Protein AF-A0A7W9SQQ6-F1 (afdb_monomer_lite)

Radius of gyration: 32.46 Å; chains: 1; bounding box: 90×45×107 Å

InterPro domains:
  IPR005171 Cytochrome C oxidase subunit IV, prokaryotes [PF03626] (34-110)
  IPR011743 Caa(3)-type oxidase, subunit IV [TIGR02229] (31-116)

Sequence (131 aa):
MADITHGHDSHGHGRVHPAVEVIDHPKPLLYWQTYAGLFVLLIVTVLLYYIDLSAAMKWVGWNFVVAMIVASIKAYLVVRNFMNVKGSTKLTFLWAVLGFVWLMLMAGIFIDYRSRPVQGGWEPQFAGRMR

pLDDT: mean 78.14, std 13.14, range [49.81, 96.0]

Structure (mmCIF, N/CA/C/O backbone):
data_AF-A0A7W9SQQ6-F1
#
_entry.id   AF-A0A7W9SQQ6-F1
#
loop_
_atom_site.group_PDB
_atom_site.id
_atom_site.type_symbol
_atom_site.label_atom_id
_atom_site.label_alt_id
_atom_site.label_comp_id
_atom_site.label_asym_id
_atom_site.label_entity_id
_atom_site.label_seq_id
_atom_site.pdbx_PDB_ins_code
_atom_site.Cartn_x
_atom_site.Cartn_y
_atom_site.Cartn_z
_atom_site.occupancy
_atom_site.B_iso_or_equiv
_atom_site.auth_seq_id
_atom_site.auth_comp_id
_atom_site.auth_asym_id
_atom_site.auth_atom_id
_atom_site.pdbx_PDB_model_num
ATOM 1 N N . MET A 1 1 ? -41.281 -4.773 79.612 1.00 50.81 1 MET A N 1
ATOM 2 C CA . MET A 1 1 ? -40.285 -5.559 78.861 1.00 50.81 1 MET A CA 1
ATOM 3 C C . MET A 1 1 ? -40.216 -4.946 77.476 1.00 50.81 1 MET A C 1
ATOM 5 O O . MET A 1 1 ? -41.201 -5.021 76.758 1.00 50.81 1 MET A O 1
ATOM 9 N N . ALA A 1 2 ? -39.159 -4.183 77.198 1.00 57.44 2 ALA A N 1
ATOM 10 C CA . ALA A 1 2 ? -38.938 -3.571 75.894 1.00 57.44 2 ALA A CA 1
ATOM 11 C C . ALA A 1 2 ? -38.478 -4.672 74.937 1.00 57.44 2 ALA A C 1
ATOM 13 O O . ALA A 1 2 ? -37.417 -5.248 75.167 1.00 57.44 2 ALA A O 1
ATOM 14 N N . ASP A 1 3 ? -39.298 -4.992 73.937 1.00 56.19 3 ASP A N 1
ATOM 15 C CA . ASP A 1 3 ? -38.860 -5.820 72.820 1.00 56.19 3 ASP A CA 1
ATOM 16 C C . ASP A 1 3 ? -38.515 -4.926 71.635 1.00 56.19 3 ASP A C 1
ATOM 18 O O . ASP A 1 3 ? -39.158 -3.910 71.357 1.00 56.19 3 ASP A O 1
ATOM 22 N N . ILE A 1 4 ? -37.394 -5.283 71.044 1.00 60.53 4 ILE A N 1
ATOM 23 C CA . ILE A 1 4 ? -36.511 -4.466 70.248 1.00 60.53 4 ILE A CA 1
ATOM 24 C C . ILE A 1 4 ? -37.011 -4.494 68.809 1.00 60.53 4 ILE A C 1
ATOM 26 O O . ILE A 1 4 ? -37.368 -5.527 68.250 1.00 60.53 4 ILE A O 1
ATOM 30 N N . THR A 1 5 ? -37.026 -3.319 68.197 1.00 61.09 5 THR A N 1
ATOM 31 C CA . THR A 1 5 ? -37.314 -3.108 66.785 1.00 61.09 5 THR A CA 1
ATOM 32 C C . THR A 1 5 ? -36.337 -3.910 65.919 1.00 61.09 5 THR A C 1
ATOM 34 O O . THR A 1 5 ? -35.184 -3.510 65.757 1.00 61.09 5 THR A O 1
ATOM 37 N N . HIS A 1 6 ? -36.783 -5.005 65.308 1.00 58.69 6 HIS A N 1
ATOM 38 C CA . HIS A 1 6 ? -36.076 -5.597 64.173 1.00 58.69 6 HIS A CA 1
ATOM 39 C C . HIS A 1 6 ? -36.583 -4.961 62.874 1.00 58.69 6 HIS A C 1
ATOM 41 O O . HIS A 1 6 ? -37.396 -5.523 62.144 1.00 58.69 6 HIS A O 1
ATOM 47 N N . GLY A 1 7 ? -36.092 -3.747 62.607 1.00 54.75 7 GLY A N 1
ATOM 48 C CA . GLY A 1 7 ? -36.081 -3.179 61.265 1.00 54.75 7 GLY A CA 1
ATOM 49 C C . GLY A 1 7 ? -35.116 -3.991 60.410 1.00 54.75 7 GLY A C 1
ATOM 50 O O . GLY A 1 7 ? -33.901 -3.882 60.555 1.00 54.75 7 GLY A O 1
ATOM 51 N N . HIS A 1 8 ? -35.654 -4.855 59.554 1.00 60.59 8 HIS A N 1
ATOM 52 C CA . HIS A 1 8 ? -34.880 -5.447 58.472 1.00 60.59 8 HIS A CA 1
ATOM 53 C C . HIS A 1 8 ? -34.724 -4.391 57.375 1.00 60.59 8 HIS A C 1
ATOM 55 O O . HIS A 1 8 ? -35.479 -4.358 56.405 1.00 60.59 8 HIS A O 1
ATOM 61 N N . ASP A 1 9 ? -33.735 -3.516 57.548 1.00 56.56 9 ASP A N 1
ATOM 62 C CA . ASP A 1 9 ? -33.228 -2.662 56.484 1.00 56.56 9 ASP A CA 1
ATOM 63 C C . ASP A 1 9 ? -32.543 -3.559 55.448 1.00 56.56 9 ASP A C 1
ATOM 65 O O . ASP A 1 9 ? -31.374 -3.937 55.560 1.00 56.56 9 ASP A O 1
ATOM 69 N N . SER A 1 10 ? -33.308 -3.954 54.432 1.00 60.84 10 SER A N 1
ATOM 70 C CA . SER A 1 10 ? -32.797 -4.589 53.224 1.00 60.84 10 SER A CA 1
ATOM 71 C C . SER A 1 10 ? -31.971 -3.566 52.442 1.00 60.84 10 SER A C 1
ATOM 73 O O . SER A 1 10 ? -32.451 -2.921 51.507 1.00 60.84 10 SER A O 1
ATOM 75 N N . HIS A 1 11 ? -30.725 -3.378 52.866 1.00 58.12 11 HIS A N 1
ATOM 76 C CA . HIS A 1 11 ? -29.727 -2.634 52.117 1.00 58.12 11 HIS A CA 1
ATOM 77 C C . HIS A 1 11 ? -29.381 -3.353 50.809 1.00 58.12 11 HIS A C 1
ATOM 79 O O . HIS A 1 11 ? -29.474 -4.575 50.702 1.00 58.12 11 HIS A O 1
ATOM 85 N N . GLY A 1 12 ? -29.021 -2.536 49.812 1.00 54.91 12 GLY A N 1
ATOM 86 C CA . GLY A 1 12 ? -28.777 -2.883 48.413 1.00 54.91 12 GLY A CA 1
ATOM 87 C C . GLY A 1 12 ? -28.031 -4.203 48.197 1.00 54.91 12 GLY A C 1
ATOM 88 O O . GLY A 1 12 ? -27.199 -4.626 48.982 1.00 54.91 12 GLY A O 1
ATOM 89 N N . HIS A 1 13 ? -28.251 -4.889 47.085 1.00 56.56 13 HIS A N 1
ATOM 90 C CA . HIS A 1 13 ? -27.995 -4.312 45.779 1.00 56.56 13 HIS A CA 1
ATOM 91 C C . HIS A 1 13 ? -28.837 -4.999 44.703 1.00 56.56 13 HIS A C 1
ATOM 93 O O . HIS A 1 13 ? -28.464 -6.046 44.180 1.00 56.56 13 HIS A O 1
ATOM 99 N N . GLY A 1 14 ? -29.903 -4.332 44.266 1.00 49.81 14 GLY A N 1
ATOM 100 C CA . G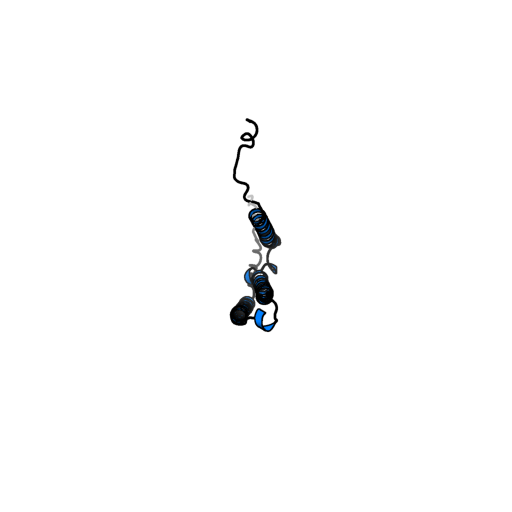LY A 1 14 ? -30.391 -4.481 42.901 1.00 49.81 14 GLY A CA 1
ATOM 101 C C . GLY A 1 14 ? -29.387 -3.836 41.950 1.00 49.81 14 GLY A C 1
ATOM 102 O O . GLY A 1 14 ? -29.668 -2.792 41.368 1.00 49.81 14 GLY A O 1
ATOM 103 N N . ARG A 1 15 ? -28.183 -4.414 41.812 1.00 58.53 15 ARG A N 1
ATOM 104 C CA . ARG A 1 15 ? -27.408 -4.171 40.597 1.00 58.53 15 ARG A CA 1
ATOM 105 C C . ARG A 1 15 ? -28.241 -4.802 39.502 1.00 58.53 15 ARG A C 1
ATOM 107 O O . ARG A 1 15 ? -28.223 -6.013 39.316 1.00 58.53 15 ARG A O 1
ATOM 114 N N . VAL A 1 16 ? -29.029 -3.962 38.842 1.00 59.72 16 VAL A N 1
ATOM 115 C CA . VAL A 1 16 ? -29.537 -4.219 37.507 1.00 59.72 16 VAL A CA 1
ATOM 116 C C . VAL A 1 16 ? -28.281 -4.532 36.708 1.00 59.72 16 VAL A C 1
ATOM 118 O O . VAL A 1 16 ? -27.538 -3.627 36.339 1.00 59.72 16 VAL A O 1
ATOM 121 N N . HIS A 1 17 ? -27.936 -5.815 36.593 1.00 62.03 17 HIS A N 1
ATOM 122 C CA . HIS A 1 17 ? -26.920 -6.235 35.651 1.00 62.03 17 HIS A CA 1
ATOM 123 C C . HIS A 1 17 ? -27.467 -5.735 34.316 1.00 62.03 17 HIS A C 1
ATOM 125 O O . HIS A 1 17 ? -28.562 -6.173 33.943 1.00 62.03 17 HIS A O 1
ATOM 131 N N . PRO A 1 18 ? -26.822 -4.746 33.664 1.00 60.59 18 PRO A N 1
ATOM 132 C CA . PRO A 1 18 ? -27.267 -4.323 32.350 1.00 60.59 18 PRO A CA 1
ATOM 133 C C . PRO A 1 18 ? -27.334 -5.599 31.524 1.00 60.59 18 PRO A C 1
ATOM 135 O O . PRO A 1 18 ? -26.399 -6.406 31.586 1.00 60.59 18 PRO A O 1
ATOM 138 N N . ALA A 1 19 ? -28.489 -5.830 30.891 1.00 64.19 19 ALA A N 1
ATOM 139 C CA . ALA A 1 19 ? -28.711 -6.974 30.022 1.00 64.19 19 ALA A CA 1
ATOM 140 C C . ALA A 1 19 ? -27.427 -7.184 29.226 1.00 64.19 19 ALA A C 1
ATOM 142 O O . ALA A 1 19 ? -26.978 -6.225 28.600 1.00 64.19 19 ALA A O 1
ATOM 143 N N . VAL A 1 20 ? -26.799 -8.358 29.375 1.00 62.81 20 VAL A N 1
ATOM 144 C CA . VAL A 1 20 ? -25.556 -8.710 28.681 1.00 62.81 20 VAL A CA 1
ATOM 145 C C . VAL A 1 20 ? -25.741 -8.258 27.244 1.00 62.81 20 VAL A C 1
ATOM 147 O O . VAL A 1 20 ? -26.581 -8.813 26.536 1.00 62.81 20 VAL A O 1
ATOM 150 N N . GLU A 1 21 ? -25.066 -7.167 26.879 1.00 61.03 21 GLU A N 1
ATOM 151 C CA . GLU A 1 21 ? -25.203 -6.562 25.567 1.00 61.03 21 GLU A CA 1
ATOM 152 C C . GLU A 1 21 ? -24.662 -7.615 24.616 1.00 61.03 21 GLU A C 1
ATOM 154 O O . GLU A 1 21 ? -23.462 -7.895 24.592 1.00 61.03 21 GLU A O 1
ATOM 159 N N . VAL A 1 22 ? -25.572 -8.318 23.945 1.00 63.31 22 VAL A N 1
ATOM 160 C CA . VAL A 1 22 ? -25.214 -9.309 22.944 1.00 63.31 22 VAL A CA 1
ATOM 161 C C . VAL A 1 22 ? -24.513 -8.513 21.859 1.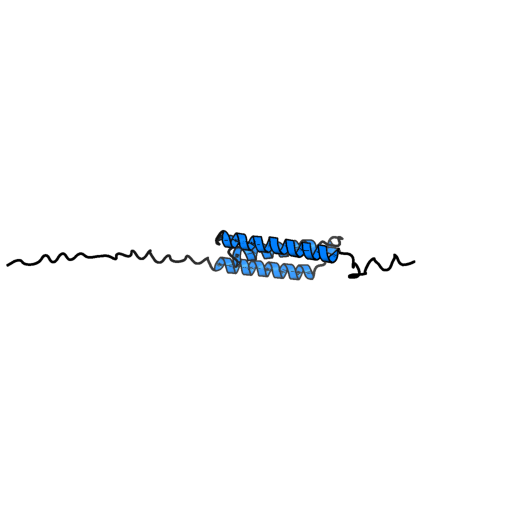00 63.31 22 VAL A C 1
ATOM 163 O O . VAL A 1 22 ? -25.154 -7.798 21.095 1.00 63.31 22 VAL A O 1
ATOM 166 N N . ILE A 1 23 ? -23.182 -8.570 21.873 1.00 63.06 23 ILE A N 1
ATOM 167 C CA . ILE A 1 23 ? -22.328 -7.925 20.887 1.00 63.06 23 ILE A CA 1
ATOM 168 C C . ILE A 1 23 ? -22.750 -8.506 19.542 1.00 63.06 23 ILE A C 1
ATOM 170 O O . ILE A 1 23 ? -22.459 -9.663 19.248 1.00 63.06 23 ILE A O 1
ATOM 174 N N . ASP A 1 24 ? -23.480 -7.723 18.756 1.00 61.06 24 ASP A N 1
ATOM 175 C CA . ASP A 1 24 ? -23.993 -8.161 17.466 1.00 61.06 24 ASP A CA 1
ATOM 176 C C . ASP A 1 24 ? -22.796 -8.301 16.516 1.00 61.06 24 ASP A C 1
ATOM 178 O O . ASP A 1 24 ? -22.203 -7.322 16.048 1.00 61.06 24 ASP A O 1
ATOM 182 N N . HIS A 1 25 ? -22.325 -9.537 16.348 1.00 63.28 25 HIS A N 1
ATOM 183 C CA . HIS A 1 25 ? -21.105 -9.813 15.608 1.00 63.28 25 HIS A CA 1
ATOM 184 C C . HIS A 1 25 ? -21.328 -9.500 14.122 1.00 63.28 25 HIS A C 1
ATOM 186 O O . HIS A 1 25 ? -22.339 -9.910 13.542 1.00 63.28 25 HIS A O 1
A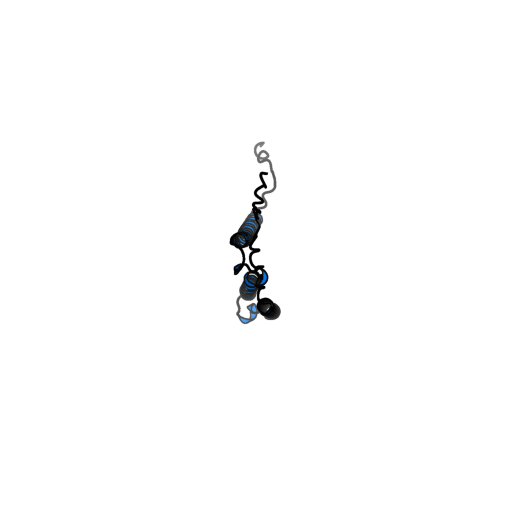TOM 192 N N . PRO A 1 26 ? -20.392 -8.793 13.463 1.00 68.31 26 PRO A N 1
ATOM 193 C CA . PRO A 1 26 ? -20.544 -8.443 12.061 1.00 68.31 26 PRO A CA 1
ATOM 194 C C . PRO A 1 26 ? -20.740 -9.701 11.212 1.00 68.31 26 PRO A C 1
ATOM 196 O O . PRO A 1 26 ? -20.050 -10.707 11.380 1.00 68.31 26 PRO A O 1
ATOM 199 N N . LYS A 1 27 ? -21.697 -9.625 10.281 1.00 75.94 27 LYS A N 1
ATOM 200 C CA . LYS A 1 27 ? -22.118 -10.754 9.445 1.00 75.94 27 LYS A CA 1
ATOM 201 C C . LYS A 1 27 ? -20.892 -11.370 8.748 1.00 75.94 27 LYS A C 1
ATOM 203 O O . LYS A 1 27 ? -20.279 -10.686 7.922 1.00 75.94 27 LYS A O 1
ATOM 208 N N . PRO A 1 28 ? -20.562 -12.655 8.987 1.00 75.69 28 PRO A N 1
ATOM 209 C CA . PRO A 1 28 ? -19.372 -13.298 8.418 1.00 75.69 28 PRO A CA 1
ATOM 210 C C . PRO A 1 28 ? -19.365 -13.282 6.881 1.00 75.69 28 PRO A C 1
ATOM 212 O O . PRO A 1 28 ? -18.311 -13.277 6.245 1.00 75.69 28 PRO A O 1
ATOM 215 N N . LEU A 1 29 ? -20.552 -13.175 6.278 1.00 77.56 29 LEU A N 1
ATOM 216 C CA . LEU A 1 29 ? -20.755 -13.066 4.838 1.00 77.56 29 LEU A CA 1
ATOM 217 C C . LEU A 1 29 ? -20.023 -11.866 4.201 1.00 77.56 29 LEU A C 1
ATOM 219 O O . LEU A 1 29 ? -19.547 -11.978 3.073 1.00 77.56 29 LEU A O 1
ATOM 223 N N . LEU A 1 30 ? -19.882 -10.741 4.915 1.00 78.69 30 LEU A N 1
ATOM 224 C CA . LEU A 1 30 ? -19.192 -9.551 4.400 1.00 78.69 30 LEU A CA 1
ATOM 225 C C . LEU A 1 30 ? -17.691 -9.809 4.192 1.00 78.69 30 LEU A C 1
ATOM 227 O O . LEU A 1 30 ? -17.107 -9.377 3.193 1.00 78.69 30 LEU A O 1
ATOM 231 N N . TYR A 1 31 ? -17.061 -10.542 5.111 1.00 79.62 31 TYR A N 1
ATOM 232 C CA . TYR A 1 31 ? -15.646 -10.896 5.008 1.00 79.62 31 TYR A CA 1
ATOM 233 C C . TYR A 1 31 ? -15.397 -11.854 3.847 1.00 79.62 31 TYR A C 1
ATOM 235 O O . TYR A 1 31 ? -14.443 -11.664 3.094 1.00 79.62 31 TYR A O 1
ATOM 243 N N . TRP A 1 32 ? -16.296 -12.818 3.639 1.00 84.94 32 TRP A N 1
ATOM 244 C CA . TRP A 1 32 ? -16.204 -13.754 2.520 1.00 84.94 32 TRP A CA 1
ATOM 245 C C . TRP A 1 32 ? -16.340 -13.060 1.157 1.00 84.94 32 TRP A C 1
ATOM 247 O O . TRP A 1 32 ? -15.543 -13.301 0.252 1.00 84.94 32 TRP A O 1
ATOM 257 N N . GLN A 1 33 ? -17.290 -12.129 1.020 1.00 84.75 33 GLN A N 1
ATOM 258 C CA . GLN A 1 33 ? -17.441 -11.320 -0.195 1.00 84.75 33 GLN A CA 1
ATOM 259 C C . GLN A 1 33 ? -16.208 -10.452 -0.466 1.00 84.75 33 GLN A C 1
ATOM 261 O O . GLN A 1 33 ? -15.763 -10.336 -1.607 1.00 84.75 33 GLN A O 1
ATOM 266 N N . THR A 1 34 ? -15.626 -9.869 0.584 1.00 85.62 34 THR A N 1
ATOM 267 C CA . THR A 1 34 ? -14.400 -9.072 0.456 1.00 85.62 34 THR A CA 1
ATOM 268 C C . THR A 1 34 ? -13.220 -9.945 0.044 1.00 85.62 34 THR A C 1
ATOM 270 O O . THR A 1 34 ? -12.468 -9.562 -0.847 1.00 85.62 34 THR A O 1
ATOM 273 N N . TYR A 1 35 ? -13.074 -11.128 0.645 1.00 87.50 35 TYR A N 1
ATOM 274 C CA . TYR A 1 35 ? -12.052 -12.106 0.279 1.00 87.50 35 TYR A CA 1
ATOM 275 C C . TYR A 1 35 ? -12.152 -12.496 -1.200 1.00 87.50 35 TYR A C 1
ATOM 277 O O . TYR A 1 35 ? -11.165 -12.390 -1.926 1.00 87.50 35 TYR A O 1
ATOM 285 N N . ALA A 1 36 ? -13.352 -12.848 -1.670 1.00 90.44 36 ALA A N 1
ATOM 286 C CA . ALA A 1 36 ? -13.591 -13.161 -3.076 1.00 90.44 36 ALA A CA 1
ATOM 287 C C . ALA A 1 36 ? -13.253 -11.970 -3.990 1.00 90.44 36 ALA A C 1
ATOM 289 O O . ALA A 1 36 ? -12.563 -12.141 -4.993 1.00 90.44 36 ALA A O 1
ATOM 290 N N . GLY A 1 37 ? -13.656 -10.750 -3.616 1.00 89.88 37 GLY A N 1
ATOM 291 C CA . GLY A 1 37 ? -13.305 -9.533 -4.350 1.00 89.88 37 GLY A CA 1
ATOM 292 C C . GLY A 1 37 ? -11.793 -9.314 -4.446 1.00 89.88 37 GLY A C 1
ATOM 293 O O . GLY A 1 37 ? -11.271 -9.081 -5.533 1.00 89.88 37 GLY A O 1
ATOM 294 N N . LEU A 1 38 ? -11.059 -9.452 -3.338 1.00 89.88 38 LEU A N 1
ATOM 295 C CA . LEU A 1 38 ? -9.597 -9.341 -3.338 1.00 89.88 38 LEU A CA 1
ATOM 296 C C . LEU A 1 38 ? -8.924 -10.434 -4.171 1.00 89.88 38 LEU A C 1
ATOM 298 O O . LEU A 1 38 ? -7.913 -10.159 -4.814 1.00 89.88 38 LEU A O 1
ATOM 302 N N . PHE A 1 39 ? -9.477 -11.647 -4.177 1.00 92.50 39 PHE A N 1
ATOM 303 C CA . PHE A 1 39 ? -8.979 -12.750 -4.992 1.00 92.50 39 PHE A CA 1
ATOM 304 C C . PHE A 1 39 ? -9.168 -12.473 -6.488 1.00 92.50 39 PHE A C 1
ATOM 306 O O . PHE A 1 39 ? -8.240 -12.652 -7.273 1.00 92.50 39 PHE A O 1
ATOM 313 N N . VAL A 1 40 ? -10.325 -11.931 -6.880 1.00 92.62 40 VAL A N 1
ATOM 314 C CA . VAL A 1 40 ? -10.569 -11.468 -8.253 1.00 92.62 40 VAL A CA 1
ATOM 315 C C . VAL A 1 40 ? -9.597 -10.352 -8.631 1.00 92.62 40 VAL A C 1
ATOM 317 O O . VAL A 1 40 ? -8.966 -10.436 -9.680 1.00 92.62 40 VAL A O 1
ATOM 320 N N . LEU A 1 41 ? -9.405 -9.340 -7.775 1.00 90.00 41 LEU A N 1
ATOM 321 C CA . LEU A 1 41 ? -8.419 -8.285 -8.035 1.00 90.00 41 LEU A CA 1
ATOM 322 C C . LEU A 1 41 ? -6.991 -8.840 -8.154 1.00 90.00 41 LEU A C 1
ATOM 324 O O . LEU A 1 41 ? -6.216 -8.333 -8.960 1.00 90.00 41 LEU A O 1
ATOM 328 N N . LEU A 1 42 ? -6.640 -9.882 -7.395 1.00 91.31 42 LEU A N 1
ATOM 329 C CA . LEU A 1 42 ? -5.347 -10.557 -7.511 1.00 91.31 42 LEU A CA 1
ATOM 330 C C . LEU A 1 42 ? -5.193 -11.230 -8.876 1.00 91.31 42 LEU A C 1
ATOM 332 O O . LEU A 1 42 ? -4.187 -11.016 -9.550 1.00 91.31 42 LEU A O 1
ATOM 336 N N . ILE A 1 43 ? -6.204 -11.978 -9.315 1.00 92.56 43 ILE A N 1
ATOM 337 C CA . ILE A 1 43 ? -6.223 -12.581 -10.650 1.00 92.56 43 ILE A CA 1
ATOM 338 C C . ILE A 1 43 ? -6.066 -11.489 -11.712 1.00 92.56 43 ILE A C 1
ATOM 340 O O . ILE A 1 43 ? -5.192 -11.593 -12.566 1.00 92.56 43 ILE A O 1
ATOM 344 N N . VAL A 1 44 ? -6.821 -10.392 -11.607 1.00 89.31 44 VAL A N 1
ATOM 345 C CA . VAL A 1 44 ? -6.707 -9.245 -12.520 1.00 89.31 44 VAL A CA 1
ATOM 346 C C . VAL A 1 44 ? -5.284 -8.685 -12.545 1.00 89.31 44 VAL A C 1
ATOM 348 O O . VAL A 1 44 ? -4.749 -8.478 -13.629 1.00 89.31 44 VAL A O 1
ATOM 351 N N . THR A 1 45 ? -4.627 -8.488 -11.395 1.00 89.25 45 THR A N 1
ATOM 352 C CA . THR A 1 45 ? -3.229 -8.018 -11.381 1.00 89.25 45 THR A CA 1
ATOM 353 C C . THR A 1 45 ? -2.261 -8.990 -12.047 1.00 89.25 45 THR A C 1
ATOM 355 O O . THR A 1 45 ? -1.336 -8.551 -12.723 1.00 89.25 45 THR A O 1
ATOM 358 N N . VAL A 1 46 ? -2.481 -10.298 -11.899 1.00 89.06 46 VAL A N 1
ATOM 359 C CA . VAL A 1 46 ? -1.657 -11.322 -12.551 1.00 89.06 46 VAL A CA 1
ATOM 360 C C . VAL A 1 46 ? -1.885 -11.313 -14.063 1.00 89.06 46 VAL A C 1
ATOM 362 O O . VAL A 1 46 ? -0.920 -11.333 -14.817 1.00 89.06 46 VAL A O 1
ATOM 365 N N . LEU A 1 47 ? -3.130 -11.204 -14.533 1.00 87.56 47 LEU A N 1
ATOM 366 C CA . LEU A 1 47 ? -3.405 -11.084 -15.969 1.00 87.56 47 LEU A CA 1
ATOM 367 C C . LEU A 1 47 ? -2.806 -9.806 -16.565 1.00 87.56 47 LEU A C 1
ATOM 369 O O . LEU A 1 47 ? -2.226 -9.857 -17.645 1.00 87.56 47 LEU A O 1
ATOM 373 N N . LEU A 1 48 ? -2.909 -8.678 -15.859 1.00 85.31 48 LEU A N 1
ATOM 374 C CA . LEU A 1 48 ? -2.315 -7.410 -16.288 1.00 85.31 48 LEU A CA 1
ATOM 375 C C . LEU A 1 48 ? -0.789 -7.472 -16.395 1.00 85.31 48 LEU A C 1
ATOM 377 O O . LEU A 1 48 ? -0.218 -6.698 -17.150 1.00 85.31 48 LEU A O 1
ATOM 381 N N . TYR A 1 49 ? -0.128 -8.371 -15.661 1.00 82.94 49 TYR A N 1
ATOM 382 C CA . TYR A 1 49 ? 1.306 -8.604 -15.818 1.00 82.94 49 TYR A CA 1
ATOM 383 C C . TYR A 1 49 ? 1.640 -9.327 -17.131 1.00 82.94 49 T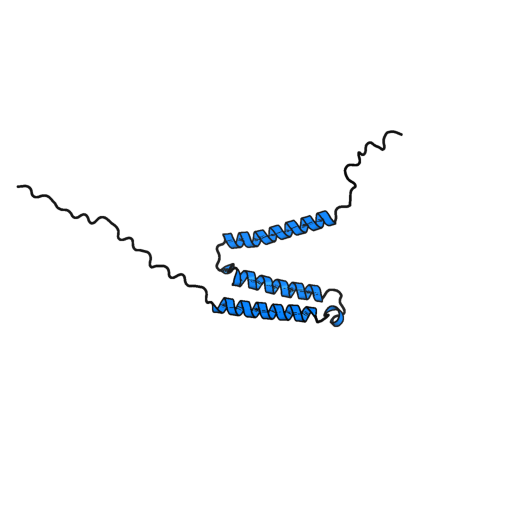YR A C 1
ATOM 385 O O . TYR A 1 49 ? 2.649 -9.021 -17.756 1.00 82.94 49 TYR A O 1
ATOM 393 N N . TYR A 1 50 ? 0.796 -10.267 -17.566 1.00 83.38 50 TYR A N 1
ATOM 394 C CA . TYR A 1 50 ? 1.017 -11.009 -18.812 1.00 83.38 50 TYR A CA 1
ATOM 395 C C . TYR A 1 50 ? 0.632 -10.226 -20.073 1.00 83.38 50 TYR A C 1
ATOM 397 O O . TYR A 1 50 ? 1.050 -10.594 -21.169 1.00 83.38 50 TYR A O 1
ATOM 405 N N . ILE A 1 51 ? -0.178 -9.175 -19.942 1.00 80.62 51 ILE A N 1
ATOM 406 C CA . ILE A 1 51 ? -0.609 -8.341 -21.064 1.00 80.62 51 ILE A CA 1
ATOM 407 C C . ILE A 1 51 ? 0.218 -7.057 -21.058 1.00 80.62 51 ILE A C 1
ATOM 409 O O . ILE A 1 51 ? 0.115 -6.247 -20.141 1.00 80.62 51 ILE A O 1
ATOM 413 N N . ASP A 1 52 ? 0.982 -6.814 -22.120 1.00 75.62 52 ASP A N 1
ATOM 414 C CA . ASP A 1 52 ? 1.647 -5.526 -22.315 1.00 75.62 52 ASP A CA 1
ATOM 415 C C . ASP A 1 52 ? 0.663 -4.489 -22.872 1.00 75.62 52 ASP A C 1
ATOM 417 O O . ASP A 1 52 ? 0.521 -4.298 -24.085 1.00 75.62 52 ASP A O 1
ATOM 421 N N . LEU A 1 53 ? -0.022 -3.770 -21.975 1.00 69.19 53 LEU A N 1
ATOM 422 C CA . LEU A 1 53 ? -0.899 -2.663 -22.371 1.00 69.19 53 LEU A CA 1
ATOM 423 C C . LEU A 1 53 ? -0.106 -1.494 -22.987 1.00 69.19 53 LEU A C 1
ATOM 425 O O . LEU A 1 53 ? -0.652 -0.718 -23.771 1.00 69.19 53 LEU A O 1
ATOM 429 N N . SER A 1 54 ? 1.182 -1.380 -22.668 1.00 65.44 54 SER A N 1
ATOM 430 C CA . SER A 1 54 ? 2.133 -0.446 -23.283 1.00 65.44 54 SER A CA 1
ATOM 431 C C . SER A 1 54 ? 2.286 -0.667 -24.794 1.00 65.44 54 SER A C 1
ATOM 433 O O . SER A 1 54 ? 2.295 0.303 -25.557 1.00 65.44 54 SER A O 1
ATOM 435 N N . ALA A 1 55 ? 2.341 -1.926 -25.239 1.00 64.88 55 ALA A N 1
ATOM 436 C CA . ALA A 1 55 ? 2.401 -2.294 -26.652 1.00 64.88 55 ALA A CA 1
ATOM 437 C C . ALA A 1 55 ? 1.040 -2.122 -27.344 1.00 64.88 55 ALA A C 1
ATOM 439 O O . ALA A 1 55 ? 0.974 -1.635 -28.473 1.00 64.88 55 ALA A O 1
ATOM 440 N N . ALA A 1 56 ? -0.051 -2.455 -26.646 1.00 65.25 56 ALA A N 1
ATOM 441 C CA . ALA A 1 56 ? -1.409 -2.332 -27.174 1.00 65.25 56 ALA A CA 1
ATOM 442 C C . ALA A 1 56 ? -1.853 -0.870 -27.375 1.00 65.25 56 ALA A C 1
ATOM 444 O O . ALA A 1 56 ? -2.549 -0.565 -28.342 1.00 65.25 56 ALA A O 1
ATOM 445 N N . MET A 1 57 ? -1.444 0.044 -26.487 1.00 66.19 57 MET A N 1
ATOM 446 C CA . MET A 1 57 ? -1.911 1.438 -26.469 1.00 66.19 57 MET A CA 1
ATOM 447 C C . MET A 1 57 ? -0.861 2.459 -26.952 1.00 66.19 57 MET A C 1
ATOM 449 O O . MET A 1 57 ? -1.114 3.660 -26.889 1.00 66.19 57 MET A O 1
ATOM 453 N N . LYS A 1 58 ? 0.306 2.006 -27.452 1.00 71.56 58 LYS A N 1
ATOM 454 C CA . LYS A 1 58 ? 1.408 2.847 -27.982 1.00 71.56 58 LYS A CA 1
ATOM 455 C C . LYS A 1 58 ? 1.903 3.941 -27.016 1.00 71.56 58 LYS A C 1
ATOM 457 O O . LYS A 1 58 ? 2.416 4.971 -27.452 1.00 71.56 58 LYS A O 1
ATOM 462 N N . TRP A 1 59 ? 1.782 3.729 -25.705 1.00 72.12 59 TRP A N 1
ATOM 463 C CA . TRP A 1 59 ? 2.224 4.694 -24.694 1.00 72.12 59 TRP A CA 1
ATOM 46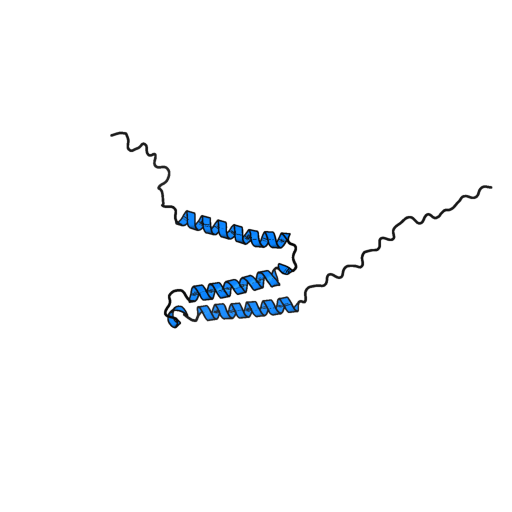4 C C . TRP A 1 59 ? 3.044 4.015 -23.596 1.00 72.12 59 TRP A C 1
ATOM 466 O O . TRP A 1 59 ? 2.604 3.046 -22.969 1.00 72.12 59 TRP A O 1
ATOM 476 N N . VAL A 1 60 ? 4.250 4.534 -23.350 1.00 66.25 60 VAL A N 1
ATOM 477 C CA . VAL A 1 60 ? 5.168 4.003 -22.337 1.00 66.25 60 VAL A CA 1
ATOM 478 C C . VAL A 1 60 ? 4.698 4.490 -20.959 1.00 66.25 60 VAL A C 1
ATOM 480 O O . VAL A 1 60 ? 4.962 5.609 -20.542 1.00 66.25 60 VAL A O 1
ATOM 483 N N . GLY A 1 61 ? 3.889 3.682 -20.273 1.00 77.81 61 GLY A N 1
ATOM 484 C CA . GLY A 1 61 ? 3.414 4.009 -18.920 1.00 77.81 61 GLY A CA 1
ATOM 485 C C . GLY A 1 61 ? 2.018 3.510 -18.561 1.00 77.81 61 GLY A C 1
ATOM 486 O O . GLY A 1 61 ? 1.658 3.531 -17.385 1.00 77.81 61 GLY A O 1
ATOM 487 N N . TRP A 1 62 ? 1.238 3.008 -19.524 1.00 80.25 62 TRP A N 1
ATOM 488 C CA . TRP A 1 62 ? -0.136 2.573 -19.246 1.00 80.25 62 TRP A CA 1
ATOM 489 C C . TRP A 1 62 ? -0.203 1.397 -18.257 1.00 80.25 62 TRP A C 1
ATOM 491 O O . TRP A 1 62 ? -1.051 1.389 -17.367 1.00 80.25 62 TRP A O 1
ATOM 501 N N . ASN A 1 63 ? 0.773 0.483 -18.313 1.00 81.62 63 ASN A N 1
ATOM 502 C CA . ASN A 1 63 ? 0.919 -0.610 -17.344 1.00 81.62 63 ASN A CA 1
ATOM 503 C C . ASN A 1 63 ? 1.012 -0.083 -15.899 1.00 81.62 63 ASN A C 1
ATOM 505 O O . ASN A 1 63 ? 0.356 -0.610 -15.004 1.00 81.62 63 ASN A O 1
ATOM 509 N N . PHE A 1 64 ? 1.789 0.983 -15.668 1.00 85.19 64 PHE A N 1
ATOM 510 C CA . PHE A 1 64 ? 1.977 1.554 -14.331 1.00 85.19 64 PHE A CA 1
ATOM 511 C C . PHE A 1 64 ? 0.707 2.234 -13.814 1.00 85.19 64 PHE A C 1
ATOM 513 O O . PHE A 1 64 ? 0.311 2.015 -12.671 1.00 85.19 64 PHE A O 1
ATOM 520 N N . VAL A 1 65 ? 0.038 3.022 -14.661 1.00 88.94 65 VAL A N 1
ATOM 521 C CA . VAL A 1 65 ? -1.207 3.716 -14.293 1.00 88.94 65 VAL A CA 1
ATOM 522 C C . VAL A 1 65 ? -2.290 2.707 -13.914 1.00 88.94 65 VAL A C 1
ATOM 524 O O . VAL A 1 65 ? -2.901 2.822 -12.851 1.00 88.94 65 VAL A O 1
ATOM 527 N N . VAL A 1 66 ? -2.486 1.674 -14.738 1.00 87.38 66 VAL A N 1
ATOM 528 C CA . VAL A 1 66 ? -3.475 0.625 -14.466 1.00 87.38 66 VAL A CA 1
ATOM 529 C C . VAL A 1 66 ? -3.104 -0.160 -13.205 1.00 87.38 66 VAL A C 1
ATOM 531 O O . VAL A 1 66 ? -3.968 -0.383 -12.356 1.00 87.38 66 VAL A O 1
ATOM 534 N N . ALA A 1 67 ? -1.826 -0.502 -13.013 1.00 86.94 67 ALA A N 1
ATOM 535 C CA . ALA A 1 67 ? -1.365 -1.165 -11.794 1.00 86.94 67 ALA A CA 1
ATOM 536 C C . ALA A 1 67 ? -1.654 -0.332 -10.530 1.00 86.94 67 ALA A C 1
ATOM 538 O O . ALA A 1 67 ? -2.140 -0.875 -9.538 1.00 86.94 67 ALA A O 1
ATOM 539 N N . MET A 1 68 ? -1.426 0.986 -10.565 1.00 89.75 68 MET A N 1
ATOM 540 C CA . MET A 1 68 ? -1.716 1.892 -9.444 1.00 89.75 68 MET A CA 1
ATOM 541 C C . MET A 1 68 ? -3.209 2.020 -9.141 1.00 89.75 68 MET A C 1
ATOM 543 O O . MET A 1 68 ? -3.594 2.059 -7.969 1.00 89.75 68 MET A O 1
ATOM 547 N N . ILE A 1 69 ? -4.066 2.031 -10.163 1.00 92.50 69 ILE A N 1
ATOM 548 C CA . ILE A 1 69 ? -5.523 2.038 -9.976 1.00 92.50 69 ILE A CA 1
ATOM 549 C C . ILE A 1 69 ? -5.971 0.747 -9.283 1.00 92.50 69 ILE A C 1
ATOM 551 O O . ILE A 1 69 ? -6.658 0.797 -8.260 1.00 92.50 69 ILE A O 1
ATOM 555 N N . VAL A 1 70 ? -5.544 -0.411 -9.795 1.00 91.38 70 VAL A N 1
ATOM 556 C CA . VAL A 1 70 ? -5.933 -1.712 -9.232 1.00 91.38 70 VAL A CA 1
ATOM 557 C C . VAL A 1 70 ? -5.397 -1.873 -7.807 1.00 91.38 70 VAL A C 1
ATOM 559 O O . VAL A 1 70 ? -6.134 -2.302 -6.915 1.00 91.38 70 VAL A O 1
ATOM 562 N N . ALA A 1 71 ? -4.153 -1.456 -7.554 1.00 90.44 71 ALA A N 1
ATOM 563 C CA . ALA A 1 71 ? -3.571 -1.442 -6.215 1.00 90.44 71 ALA A CA 1
ATOM 564 C C . ALA A 1 71 ? -4.357 -0.538 -5.246 1.00 90.44 71 ALA A C 1
ATOM 566 O O . ALA A 1 71 ? -4.622 -0.945 -4.113 1.00 90.44 71 ALA A O 1
ATOM 567 N N . SER A 1 72 ? -4.790 0.646 -5.690 1.00 92.62 72 SER A N 1
ATOM 568 C CA . SER A 1 72 ? -5.560 1.585 -4.861 1.00 92.62 72 SER A CA 1
ATOM 569 C C . SER A 1 72 ? -6.937 1.031 -4.482 1.00 92.62 72 SER A C 1
ATOM 571 O O . SER A 1 72 ? -7.332 1.093 -3.317 1.00 92.62 72 SER A O 1
ATOM 573 N N . ILE A 1 73 ? -7.652 0.421 -5.436 1.00 93.50 73 ILE A N 1
ATOM 574 C CA . ILE A 1 73 ? -8.954 -0.224 -5.178 1.00 93.50 73 ILE A CA 1
ATOM 575 C C . ILE A 1 73 ? -8.790 -1.378 -4.181 1.00 93.50 73 ILE A C 1
ATOM 577 O O . ILE A 1 73 ? -9.573 -1.504 -3.236 1.00 93.50 73 ILE A O 1
ATOM 581 N N . LYS A 1 74 ? -7.741 -2.193 -4.351 1.00 91.44 74 LYS A N 1
ATOM 582 C CA . LYS A 1 74 ? -7.407 -3.286 -3.431 1.00 91.44 74 LYS A CA 1
ATOM 583 C C . LYS A 1 74 ? -7.167 -2.765 -2.012 1.00 91.44 74 LYS A C 1
ATOM 585 O O . LYS A 1 74 ? -7.756 -3.287 -1.067 1.00 91.44 74 LYS A O 1
ATOM 590 N N . ALA A 1 75 ? -6.348 -1.724 -1.861 1.00 89.88 75 ALA A N 1
ATOM 591 C CA . ALA A 1 75 ? -6.063 -1.116 -0.563 1.00 89.88 75 ALA A CA 1
ATOM 592 C C . ALA A 1 75 ? -7.333 -0.556 0.104 1.00 89.88 75 ALA A C 1
ATOM 594 O O . ALA A 1 75 ? -7.568 -0.805 1.287 1.00 89.88 75 ALA A O 1
ATOM 595 N N . TYR A 1 76 ? -8.194 0.125 -0.659 1.00 90.19 76 TYR A N 1
ATOM 596 C CA . TYR A 1 76 ? -9.457 0.664 -0.151 1.00 90.19 76 TYR A CA 1
ATOM 597 C C . TYR A 1 76 ? -10.382 -0.426 0.417 1.00 90.19 76 TYR A C 1
ATOM 599 O O . TYR A 1 76 ? -10.914 -0.272 1.520 1.00 90.19 76 TYR A O 1
ATOM 607 N N . LEU A 1 77 ? -10.547 -1.545 -0.299 1.00 87.94 77 LEU A N 1
ATOM 608 C CA . LEU A 1 77 ? -11.362 -2.677 0.161 1.00 87.94 77 LEU A CA 1
ATOM 609 C C . LEU A 1 77 ? -10.825 -3.280 1.464 1.00 87.94 77 LEU A C 1
ATOM 611 O O . LEU A 1 77 ? -11.606 -3.567 2.374 1.00 87.94 77 LEU A O 1
ATOM 615 N N . VAL A 1 78 ? -9.502 -3.426 1.579 1.00 88.00 78 VAL A N 1
ATOM 616 C CA . VAL A 1 78 ? -8.856 -3.953 2.788 1.00 88.00 78 VAL A CA 1
ATOM 617 C C . VAL A 1 78 ? -9.112 -3.048 3.992 1.00 88.00 78 VAL A C 1
ATOM 619 O O . VAL A 1 78 ? -9.603 -3.516 5.020 1.00 88.00 78 VAL A O 1
ATOM 622 N N . VAL A 1 79 ? -8.843 -1.746 3.865 1.00 87.00 79 VAL A N 1
ATOM 623 C CA . VAL A 1 79 ? -9.007 -0.789 4.973 1.00 87.00 79 VAL A CA 1
ATOM 624 C C . VAL A 1 79 ? -10.471 -0.683 5.403 1.00 87.00 79 VAL A C 1
ATOM 626 O O . VAL A 1 79 ? -10.788 -0.624 6.591 1.00 87.00 79 VAL A O 1
ATOM 629 N N . ARG A 1 80 ? -11.402 -0.682 4.449 1.00 83.06 80 ARG A N 1
ATOM 630 C CA . ARG A 1 80 ? -12.818 -0.533 4.775 1.00 83.06 80 ARG A CA 1
ATOM 631 C C . ARG A 1 80 ? -13.397 -1.772 5.456 1.00 83.06 80 ARG A C 1
ATOM 633 O O . ARG A 1 80 ? -14.096 -1.618 6.455 1.00 83.06 80 ARG A O 1
ATOM 640 N N . ASN A 1 81 ? -13.138 -2.962 4.915 1.00 82.94 81 ASN A N 1
ATOM 641 C CA . ASN A 1 81 ? -13.847 -4.177 5.317 1.00 82.94 81 ASN A CA 1
ATOM 642 C C . ASN A 1 81 ? -13.049 -5.034 6.311 1.00 82.94 81 ASN A C 1
ATOM 644 O O . ASN A 1 81 ? -13.630 -5.512 7.279 1.00 82.94 81 ASN A O 1
ATOM 648 N N . PHE A 1 82 ? -11.733 -5.204 6.129 1.00 79.31 82 PHE A N 1
ATOM 649 C CA . PHE A 1 82 ? -10.915 -6.006 7.053 1.00 79.31 82 PHE A CA 1
ATOM 650 C C . PHE A 1 82 ? -10.475 -5.217 8.281 1.00 79.31 82 PHE A C 1
ATOM 652 O O . PHE A 1 82 ? -10.500 -5.748 9.385 1.00 79.31 82 PHE A O 1
ATOM 659 N N . MET A 1 83 ? -10.132 -3.939 8.111 1.00 82.31 83 MET A N 1
ATOM 660 C CA . MET A 1 83 ? -9.767 -3.082 9.246 1.00 82.31 83 MET A CA 1
ATOM 661 C C . MET A 1 83 ? -10.983 -2.425 9.919 1.00 82.31 83 MET A C 1
ATOM 663 O O . MET A 1 83 ? -10.808 -1.665 10.866 1.00 82.31 83 MET A O 1
ATOM 667 N N . ASN A 1 84 ? -12.202 -2.692 9.421 1.00 76.75 84 ASN A N 1
ATOM 668 C CA . ASN A 1 84 ? -13.479 -2.128 9.880 1.00 76.75 84 ASN A CA 1
ATOM 669 C C . ASN A 1 84 ? -13.393 -0.638 10.269 1.00 76.75 84 ASN A C 1
ATOM 671 O O . ASN A 1 84 ? -13.985 -0.198 11.254 1.00 76.75 84 ASN A O 1
ATOM 675 N N . VAL A 1 85 ? -12.647 0.160 9.494 1.00 78.50 85 VAL A N 1
ATOM 676 C CA . VAL A 1 85 ? -12.370 1.564 9.837 1.00 78.50 85 VAL A CA 1
ATOM 677 C C . VAL A 1 85 ? -13.658 2.382 9.964 1.00 78.50 85 VAL A C 1
ATOM 679 O O . VAL A 1 85 ? -13.721 3.286 10.791 1.00 78.50 85 VAL A O 1
ATOM 682 N N . LYS A 1 86 ? -14.713 2.043 9.205 1.00 70.94 86 LYS A N 1
ATOM 683 C CA . LYS A 1 86 ? -16.022 2.716 9.309 1.00 70.94 86 LYS A CA 1
ATOM 684 C C . LYS A 1 86 ? -16.759 2.424 10.618 1.00 70.94 86 LYS A C 1
ATOM 686 O O . LYS A 1 86 ? -17.525 3.275 11.051 1.00 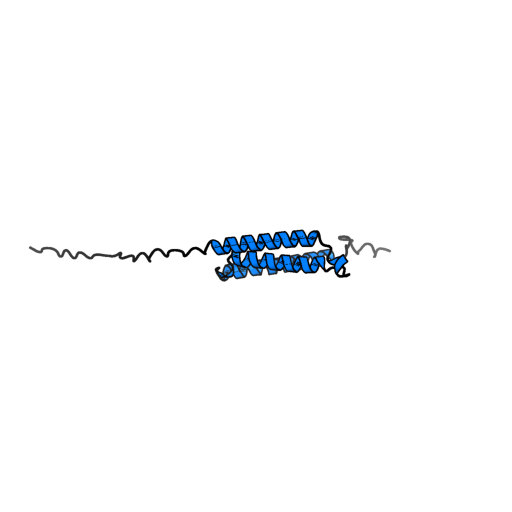70.94 86 LYS A O 1
ATOM 691 N N . GLY A 1 87 ? -16.575 1.240 11.201 1.00 72.06 87 GLY A N 1
ATOM 692 C CA . GLY A 1 87 ? -17.197 0.850 12.470 1.00 72.06 87 GLY A CA 1
ATOM 693 C C . GLY A 1 87 ? -16.336 1.169 13.692 1.00 72.06 87 GLY A C 1
ATOM 694 O O . GLY A 1 87 ? -16.742 0.881 14.813 1.00 72.06 87 GLY A O 1
ATOM 695 N N . SER A 1 88 ? -15.142 1.724 13.483 1.00 76.12 88 SER A N 1
ATOM 696 C CA . SER A 1 88 ? -14.177 1.978 14.544 1.00 76.12 88 SER A CA 1
ATOM 697 C C . SER A 1 88 ? -14.304 3.384 15.136 1.00 76.12 88 SER A C 1
ATOM 699 O O . SER A 1 88 ? -14.958 4.276 14.593 1.00 76.12 88 SER A O 1
ATOM 701 N N . THR A 1 89 ? -13.653 3.593 16.277 1.00 85.31 89 THR A N 1
ATOM 702 C CA . THR A 1 89 ? -13.606 4.887 16.958 1.00 85.31 89 THR A CA 1
ATOM 703 C C . THR A 1 89 ? -12.877 5.943 16.117 1.00 85.31 89 THR A C 1
ATOM 705 O O . THR A 1 89 ? -11.992 5.639 15.311 1.00 85.31 89 THR A O 1
ATOM 708 N N . LYS A 1 90 ? -13.186 7.225 16.362 1.00 84.44 90 LYS A N 1
ATOM 709 C CA . LYS A 1 90 ? -12.497 8.359 15.715 1.00 84.44 90 LYS A CA 1
ATOM 710 C C . LYS A 1 90 ? -10.980 8.349 15.960 1.00 84.44 90 LYS A C 1
ATOM 712 O O . LYS A 1 90 ? -10.230 8.822 15.111 1.00 84.44 90 LYS A O 1
ATOM 717 N N . LEU A 1 91 ? -10.531 7.775 17.080 1.00 86.31 91 LEU A N 1
ATOM 718 C CA . LEU A 1 91 ? -9.111 7.614 17.394 1.00 86.31 91 LEU A CA 1
ATOM 719 C C . LEU A 1 91 ? -8.423 6.689 16.381 1.00 86.31 91 LEU A C 1
ATOM 721 O O . LEU A 1 91 ? -7.376 7.038 15.847 1.00 86.31 91 LEU A O 1
ATOM 725 N N . THR A 1 92 ? -9.028 5.546 16.053 1.00 86.12 92 THR A N 1
ATOM 726 C CA . THR A 1 92 ? -8.478 4.612 15.058 1.00 86.12 92 THR A CA 1
ATOM 727 C C . THR A 1 92 ? -8.402 5.238 13.668 1.00 86.12 92 THR A C 1
ATOM 729 O O . THR A 1 92 ? -7.423 5.032 12.955 1.00 86.12 92 THR A O 1
ATOM 732 N N . PHE A 1 93 ? -9.396 6.045 13.292 1.00 84.75 93 PHE A N 1
ATOM 733 C CA . PHE A 1 93 ? -9.361 6.782 12.030 1.00 84.75 93 PHE A CA 1
ATOM 734 C C . PHE A 1 93 ? -8.208 7.798 11.985 1.00 84.75 93 PHE A C 1
ATOM 736 O O . PHE A 1 93 ? -7.497 7.866 10.983 1.00 84.75 93 PHE A O 1
ATOM 743 N N . LEU A 1 94 ? -7.973 8.536 13.078 1.00 90.75 94 LEU A N 1
ATOM 744 C CA . LEU A 1 94 ? -6.854 9.478 13.182 1.00 90.75 94 LEU A CA 1
ATOM 745 C C . LEU A 1 94 ? -5.507 8.770 12.988 1.00 90.75 94 LEU A C 1
ATOM 747 O O . LEU A 1 94 ? -4.686 9.230 12.199 1.00 90.75 94 LEU A O 1
ATOM 751 N N . TRP A 1 95 ? -5.303 7.631 13.653 1.00 89.00 95 TRP A N 1
ATOM 752 C CA . TRP A 1 95 ? -4.085 6.830 13.502 1.00 89.00 95 TRP A CA 1
ATOM 753 C C . TRP A 1 95 ? -3.903 6.289 12.082 1.00 89.00 95 TRP A C 1
ATOM 755 O O . TRP A 1 95 ? -2.789 6.310 11.558 1.00 89.00 95 TRP A O 1
ATOM 765 N N . ALA A 1 96 ? -4.986 5.856 11.431 1.00 87.38 96 ALA A N 1
ATOM 766 C CA . ALA A 1 96 ? -4.933 5.398 10.045 1.00 87.38 96 ALA A CA 1
ATOM 767 C C . ALA A 1 96 ? -4.465 6.516 9.096 1.00 87.38 96 ALA A C 1
ATOM 769 O O . ALA A 1 96 ? -3.577 6.292 8.276 1.00 87.38 96 ALA A O 1
ATOM 770 N N . VAL A 1 97 ? -5.008 7.731 9.236 1.00 90.19 97 VAL A N 1
ATOM 771 C CA . VAL A 1 97 ? -4.592 8.895 8.432 1.00 90.19 97 VAL A CA 1
ATOM 772 C C . VAL A 1 97 ? -3.162 9.323 8.768 1.00 90.19 97 VAL A C 1
ATOM 774 O O . VAL A 1 97 ? -2.387 9.628 7.862 1.00 90.19 97 VAL A O 1
ATOM 777 N N . LEU A 1 98 ? -2.781 9.291 10.048 1.00 95.25 98 LEU A N 1
ATOM 778 C CA . LEU A 1 98 ? -1.433 9.638 10.495 1.00 95.25 98 LEU A CA 1
ATOM 779 C C . LEU A 1 98 ? -0.363 8.751 9.844 1.00 95.25 98 LEU A C 1
ATOM 781 O O . LEU A 1 98 ? 0.694 9.256 9.475 1.00 95.25 98 LEU A O 1
ATOM 785 N N . GLY A 1 99 ? -0.649 7.464 9.622 1.00 91.69 99 GLY A N 1
ATOM 786 C CA . GLY A 1 99 ? 0.237 6.573 8.870 1.00 91.69 99 GLY A CA 1
ATOM 787 C C . GLY A 1 99 ? 0.501 7.052 7.436 1.00 91.69 99 GLY A C 1
ATOM 788 O O . GLY A 1 99 ? 1.643 7.035 6.983 1.00 91.69 99 GLY A O 1
ATOM 789 N N . PHE A 1 100 ? -0.519 7.551 6.732 1.00 90.88 100 PHE A N 1
ATOM 790 C CA . PHE A 1 100 ? -0.346 8.114 5.386 1.00 90.88 100 PHE A CA 1
ATOM 791 C C . PHE A 1 100 ? 0.429 9.431 5.397 1.00 90.88 100 PHE A C 1
ATOM 793 O O . PHE A 1 100 ? 1.295 9.629 4.546 1.00 90.88 100 PHE A O 1
ATOM 800 N N . VAL A 1 101 ? 0.168 10.304 6.375 1.00 95.88 101 VAL A N 1
ATOM 801 C CA . VAL A 1 101 ? 0.948 11.538 6.566 1.00 95.88 101 VAL A CA 1
ATOM 802 C C . VAL A 1 101 ? 2.420 11.196 6.799 1.00 95.88 101 VAL A C 1
ATOM 804 O O . VAL A 1 101 ? 3.298 11.752 6.144 1.00 95.88 101 VAL A O 1
ATOM 807 N N . TRP A 1 102 ? 2.692 10.224 7.670 1.00 95.69 102 TRP A N 1
ATOM 808 C CA . TRP A 1 102 ? 4.043 9.746 7.943 1.00 95.69 102 TRP A CA 1
ATOM 809 C C . TRP A 1 102 ? 4.735 9.176 6.695 1.00 95.69 102 TRP A C 1
ATOM 811 O O . TRP A 1 102 ? 5.880 9.528 6.413 1.00 95.69 102 TRP A O 1
ATOM 821 N N . LEU A 1 103 ? 4.045 8.342 5.906 1.00 94.19 103 LEU A N 1
ATOM 822 C CA . LEU A 1 103 ? 4.581 7.816 4.645 1.00 94.19 103 LEU A CA 1
ATOM 823 C C . LEU A 1 103 ? 4.903 8.927 3.639 1.00 94.19 103 LEU A C 1
ATOM 825 O O . LEU A 1 103 ? 5.923 8.852 2.958 1.00 94.19 103 LEU A O 1
ATOM 829 N N . MET A 1 104 ? 4.071 9.966 3.564 1.00 95.06 104 MET A N 1
ATOM 830 C CA . MET A 1 104 ? 4.301 11.108 2.678 1.00 95.06 104 MET A CA 1
ATOM 831 C C . MET A 1 104 ? 5.550 11.899 3.088 1.00 95.06 104 MET A C 1
ATOM 833 O O . MET A 1 104 ? 6.344 12.280 2.228 1.00 95.06 104 MET A O 1
ATOM 837 N N . LEU A 1 105 ? 5.768 12.078 4.395 1.00 95.62 105 LEU A N 1
ATOM 838 C CA . LEU A 1 105 ? 6.984 12.698 4.927 1.00 95.62 105 LEU A CA 1
ATOM 839 C C . LEU A 1 105 ? 8.231 11.866 4.603 1.00 95.62 105 LEU A C 1
ATOM 841 O O . LEU A 1 105 ? 9.213 12.413 4.105 1.00 95.62 105 LEU A O 1
ATOM 845 N N . MET A 1 106 ? 8.184 10.547 4.819 1.00 96.00 106 MET A N 1
ATOM 846 C CA . MET A 1 106 ? 9.281 9.638 4.459 1.00 96.00 106 MET A CA 1
ATOM 847 C C . MET A 1 106 ? 9.599 9.692 2.962 1.00 96.00 106 MET A C 1
ATOM 849 O O . MET A 1 106 ? 10.761 9.812 2.583 1.00 96.00 106 MET A O 1
ATOM 853 N N . ALA A 1 107 ? 8.575 9.666 2.106 1.00 95.06 107 ALA A N 1
ATOM 854 C CA . ALA A 1 107 ? 8.752 9.799 0.664 1.00 95.06 107 ALA A CA 1
ATOM 855 C C . ALA A 1 107 ? 9.428 11.130 0.291 1.00 95.06 107 ALA A C 1
ATOM 857 O O . ALA A 1 107 ? 10.367 11.133 -0.504 1.00 95.06 107 ALA A O 1
ATOM 858 N N . GLY A 1 108 ? 9.013 12.243 0.907 1.00 95.19 108 GLY A N 1
ATOM 859 C CA . GLY A 1 108 ? 9.645 13.550 0.715 1.00 95.19 108 GLY A CA 1
ATOM 860 C C . GLY A 1 108 ? 11.121 13.562 1.120 1.00 95.19 108 GLY A C 1
ATOM 861 O O . GLY A 1 108 ? 11.962 14.050 0.370 1.00 95.19 108 GLY A O 1
ATOM 862 N N . ILE A 1 109 ? 11.453 12.952 2.258 1.00 95.44 109 ILE A N 1
ATOM 863 C CA . ILE A 1 109 ? 12.835 12.829 2.739 1.00 95.44 109 ILE A CA 1
ATOM 864 C C . ILE A 1 109 ? 13.687 11.980 1.783 1.00 95.44 109 ILE A C 1
ATOM 866 O O . ILE A 1 109 ? 14.820 12.346 1.480 1.00 95.44 109 ILE A O 1
ATOM 870 N N . PHE A 1 110 ? 13.163 10.869 1.256 1.00 94.50 110 PHE A N 1
ATOM 871 C CA . PHE A 1 110 ? 13.897 10.063 0.274 1.00 94.50 110 PHE A CA 1
ATOM 872 C C . PHE A 1 110 ? 14.171 10.825 -1.024 1.00 94.50 110 PHE A C 1
ATOM 874 O O . PHE A 1 110 ? 15.259 10.696 -1.589 1.00 94.50 110 PHE A O 1
ATOM 881 N N . ILE A 1 111 ? 13.215 11.636 -1.483 1.00 95.25 111 ILE A N 1
ATOM 882 C CA . ILE A 1 111 ? 13.403 12.509 -2.648 1.00 95.25 111 ILE A CA 1
ATOM 883 C C . ILE A 1 111 ? 14.483 13.558 -2.355 1.00 95.25 111 ILE A C 1
ATOM 885 O O . ILE A 1 111 ? 15.383 13.738 -3.176 1.00 95.25 111 ILE A O 1
ATOM 889 N N . ASP A 1 112 ? 14.446 14.188 -1.176 1.00 90.69 112 ASP A N 1
ATOM 890 C CA . ASP A 1 112 ? 15.465 15.147 -0.736 1.00 90.69 112 ASP A CA 1
ATOM 891 C C . ASP A 1 112 ? 16.862 14.513 -0.769 1.00 90.69 112 ASP A C 1
ATOM 893 O O . ASP A 1 112 ? 17.730 14.981 -1.508 1.00 90.69 112 ASP A O 1
ATOM 897 N N . TYR A 1 113 ? 17.059 13.377 -0.092 1.00 88.94 113 TYR A N 1
ATOM 898 C CA . TYR A 1 113 ? 18.336 12.656 -0.105 1.00 88.94 113 TYR A CA 1
ATOM 899 C C . TYR A 1 113 ? 18.791 12.255 -1.508 1.00 88.94 113 TYR A C 1
ATOM 901 O O . TYR A 1 113 ? 19.981 12.335 -1.807 1.00 88.94 113 TYR A O 1
ATOM 909 N N . ARG A 1 114 ? 17.867 11.849 -2.387 1.00 91.88 114 ARG A N 1
ATOM 910 C CA . ARG A 1 114 ? 18.200 11.474 -3.767 1.00 91.88 114 ARG A CA 1
ATOM 911 C C . ARG A 1 114 ? 18.666 12.664 -4.609 1.00 91.88 114 ARG A C 1
ATOM 913 O O . ARG A 1 114 ? 19.456 12.457 -5.535 1.00 91.88 114 ARG A O 1
ATOM 920 N N . SER A 1 115 ? 18.145 13.856 -4.321 1.00 88.81 115 SER A N 1
ATOM 921 C CA . SER A 1 115 ? 18.420 15.104 -5.045 1.00 88.81 115 SER A CA 1
ATOM 922 C C . SER A 1 115 ? 19.650 15.857 -4.534 1.00 88.81 115 SER A C 1
ATOM 924 O O . SER A 1 115 ? 20.191 16.700 -5.251 1.00 88.81 115 SER A O 1
ATOM 926 N N . ARG A 1 116 ? 20.124 15.540 -3.321 1.00 84.00 116 ARG A N 1
ATOM 927 C CA . ARG A 1 116 ? 21.336 16.142 -2.764 1.00 84.00 116 ARG A CA 1
ATOM 928 C C . ARG A 1 116 ? 22.542 15.811 -3.650 1.00 84.00 116 ARG A C 1
ATOM 930 O O . ARG A 1 116 ? 22.811 14.631 -3.888 1.00 84.00 116 ARG A O 1
ATOM 937 N N . PRO A 1 117 ? 23.303 16.819 -4.115 1.00 82.00 117 PRO A N 1
ATOM 938 C CA . PRO A 1 117 ? 24.589 16.553 -4.735 1.00 82.00 117 PRO A CA 1
ATOM 939 C C . PRO A 1 117 ? 25.507 15.905 -3.696 1.00 82.00 117 PRO A C 1
ATOM 941 O O . PRO A 1 117 ? 25.471 16.276 -2.518 1.00 82.00 117 PRO A O 1
ATOM 944 N N . VAL A 1 118 ? 26.328 14.945 -4.133 1.00 72.75 118 VAL A N 1
ATOM 945 C CA . VAL A 1 118 ? 27.426 14.401 -3.324 1.00 72.75 118 VAL A CA 1
ATOM 946 C C . VAL A 1 118 ? 28.415 15.538 -3.098 1.00 72.75 118 VAL A C 1
ATOM 948 O O . VAL A 1 118 ? 29.310 15.789 -3.897 1.00 72.75 118 VAL A O 1
ATOM 951 N N . GLN A 1 119 ? 28.194 16.290 -2.030 1.00 67.44 119 GLN A N 1
ATOM 952 C CA . GLN A 1 119 ? 29.159 17.240 -1.514 1.00 67.44 119 GLN A CA 1
ATOM 953 C C . GLN A 1 119 ? 30.157 16.395 -0.727 1.00 67.44 119 GLN A C 1
ATOM 955 O O . GLN A 1 119 ? 29.797 15.805 0.294 1.00 67.44 119 GLN A O 1
ATOM 960 N N . GLY A 1 120 ? 31.369 16.251 -1.272 1.00 64.50 120 GLY A N 1
ATOM 961 C CA . GLY A 1 120 ? 32.482 15.592 -0.594 1.00 64.50 120 GLY A CA 1
ATOM 962 C C . GLY A 1 120 ? 32.594 16.133 0.828 1.00 64.50 120 GLY A C 1
ATOM 963 O O . GLY A 1 120 ? 32.568 17.344 1.044 1.00 64.50 120 GLY A O 1
ATOM 964 N N . GLY A 1 121 ? 32.592 15.226 1.801 1.00 69.62 121 GLY A N 1
ATOM 965 C CA . GLY A 1 121 ? 32.540 15.588 3.210 1.00 69.62 121 GLY A CA 1
ATOM 966 C C . GLY A 1 121 ? 33.697 16.497 3.619 1.00 69.62 121 GLY A C 1
ATOM 967 O O . GLY A 1 121 ? 34.820 16.304 3.174 1.00 69.62 121 GLY A O 1
ATOM 968 N N . TRP A 1 122 ? 33.387 17.455 4.496 1.00 66.25 122 TRP A N 1
ATOM 969 C CA . TRP A 1 122 ? 34.306 18.206 5.360 1.00 66.25 122 TRP A CA 1
ATOM 970 C C . TRP A 1 122 ? 35.652 18.634 4.755 1.00 66.25 122 TRP A C 1
ATOM 972 O O . TRP A 1 122 ? 36.639 18.655 5.488 1.00 66.25 122 TRP A O 1
ATOM 982 N N . GLU A 1 123 ? 35.732 19.008 3.472 1.00 64.06 123 GLU A N 1
ATOM 983 C CA . GLU A 1 123 ? 36.953 19.649 2.980 1.00 64.06 123 GLU A CA 1
ATOM 984 C C . GLU A 1 123 ? 37.110 20.996 3.700 1.00 64.06 123 GLU A C 1
ATOM 986 O O . GLU A 1 123 ? 36.251 21.879 3.574 1.00 64.06 123 GLU A O 1
ATOM 991 N N . PRO A 1 124 ? 38.178 21.188 4.495 1.00 64.31 124 PRO A N 1
ATOM 992 C CA . PRO A 1 124 ? 38.430 22.474 5.097 1.00 64.31 124 PRO A CA 1
ATOM 993 C C . PRO A 1 124 ? 38.784 23.444 3.970 1.00 64.31 124 PRO A C 1
ATOM 995 O O . PRO A 1 124 ? 39.892 23.438 3.438 1.00 64.31 124 PRO A O 1
ATOM 998 N N . GLN A 1 125 ? 37.845 24.335 3.661 1.00 63.09 125 GLN A N 1
ATOM 999 C CA . GLN A 1 125 ? 37.940 25.499 2.764 1.00 63.09 125 GLN A CA 1
ATOM 1000 C C . GLN A 1 125 ? 39.126 26.460 3.037 1.00 63.09 125 GLN A C 1
ATOM 1002 O O . GLN A 1 125 ? 39.259 27.509 2.412 1.00 63.09 125 GLN A O 1
ATOM 1007 N N . PHE A 1 126 ? 40.018 26.104 3.962 1.00 62.91 126 PHE A N 1
ATOM 1008 C CA . PHE A 1 126 ? 41.235 26.821 4.324 1.00 62.91 126 PHE A CA 1
ATOM 1009 C C . PHE A 1 126 ? 42.461 26.420 3.482 1.00 62.91 126 PHE A C 1
ATOM 1011 O O . PHE A 1 126 ? 43.468 27.122 3.530 1.00 62.91 126 PHE A O 1
ATOM 1018 N N . ALA A 1 127 ? 42.395 25.353 2.674 1.00 63.69 127 ALA A N 1
ATOM 1019 C CA . ALA A 1 127 ? 43.524 24.910 1.841 1.00 63.69 127 ALA A CA 1
ATOM 1020 C C . ALA A 1 127 ? 43.869 25.864 0.670 1.00 63.69 127 ALA A C 1
ATOM 1022 O O . ALA A 1 127 ? 44.938 25.750 0.076 1.00 63.69 127 ALA A O 1
ATOM 1023 N N . GLY A 1 128 ? 42.994 26.825 0.347 1.00 63.12 128 GLY A N 1
ATOM 1024 C CA . GLY A 1 128 ? 43.151 27.744 -0.789 1.00 63.12 128 GLY A CA 1
ATOM 1025 C C . GLY A 1 128 ? 43.756 29.124 -0.489 1.00 63.12 128 GLY A C 1
ATOM 1026 O O . GLY A 1 128 ? 43.816 29.940 -1.401 1.00 63.12 128 GLY A O 1
ATOM 1027 N N . ARG A 1 129 ? 44.174 29.434 0.751 1.00 67.81 129 ARG A N 1
ATOM 1028 C CA . ARG A 1 129 ? 44.656 30.786 1.144 1.00 67.81 129 ARG A CA 1
ATOM 1029 C C . ARG A 1 129 ? 46.163 30.873 1.452 1.00 67.81 129 ARG A C 1
ATOM 1031 O O . ARG A 1 129 ? 46.621 31.888 1.959 1.00 67.81 129 ARG A O 1
ATOM 1038 N N . MET A 1 130 ? 46.946 29.827 1.185 1.00 65.81 130 MET A N 1
ATOM 1039 C CA . MET A 1 130 ? 48.398 29.817 1.452 1.00 65.81 130 MET A CA 1
ATOM 1040 C C . MET A 1 130 ? 49.236 29.798 0.166 1.00 65.81 130 MET A C 1
ATOM 1042 O O . MET A 1 130 ? 50.164 28.997 0.045 1.00 65.81 130 MET A O 1
ATOM 1046 N N . ARG A 1 131 ? 48.891 30.636 -0.814 1.00 62.12 131 ARG A N 1
ATOM 1047 C CA . ARG A 1 131 ? 49.740 30.935 -1.973 1.00 62.12 131 ARG A CA 1
ATOM 1048 C C . ARG A 1 131 ? 49.655 32.410 -2.315 1.00 62.12 131 ARG A C 1
ATOM 1050 O O . ARG A 1 131 ? 48.529 32.945 -2.220 1.00 62.12 131 ARG A O 1
#

Secondary structure (DSSP, 8-state):
------------------------PPPHHHHHHHHHHHHHHHHHHHHHHHS-HHHHTT-TTHHHHHHHHHHHHHHHHIIIIIS-GGGS-HHHHHHHHHHHHHHHHHHHHHHHHHHS----TT--TTTTS--

Organism: Armatimonas rosea (NCBI:txid685828)

Foldseek 3Di:
DDDDDPPPPPDDDPPVVPDPPPPPDPDVVLVVVLVVVLVVLVVVLVVLVVDDVCVVVVHDCPSVVVNVVSVVVSVVSCCVRVVVLVVDDPVVVVVVVVVVVVVVVVVVVVVVVVPDDPPPPDDPPVPPPPD